Protein AF-A0A9X1GG18-F1 (afdb_monomer_lite)

Sequence (179 aa):
MVYCNTGDIARITFPDNSTQDFTDTPITVSCNPDTTNCAEFTITFLCDYIQAGVNFTSRTLSFTGKYPYGGWRTGDGLVEVSNALYFCPSIEQGWDSISGNINRFIYNASLIGIVPSSFKLSVYGAVGGLLYEENFSTCDYEVECIEGCPPDHLDCGDCCLDCEDVLSKVCNIKNLFIG

Secondary structure (DSSP, 8-state):
---PPTT-EEEEEPTTS-EEEE-SPSPEEEEEE--STT-EEEEEEEEEEEETTEEEEEEEEEEEEEEEEEEEEEETTEEEEEEE-SSTT---EEEEETTTT-SEEEEEEEEEEEEES-EEEEEE-TTS-EEEEEEES----EEEEEPPPPTTEEE-SS-EEEHHHHHHHHHHHHTTS--

Foldseek 3Di:
DDAADQQWWKWKQFPVRDIDIDNLPPKDKDKAFPQPFFFKKKWKKQFWKAAPNDTDHRDIFIDIATDPWPAWDDDPQWIWTFGDPPDPPDPDTDTDTSCNPGRMGTPDIDTPDMGTQWIWMWMAGPVRHTDDIDIDRDRPMDIDIGDGADPQFDDPPVDTHRVVVVVVVVVVVVVVVVD

pLDDT: mean 83.45, std 15.61, range [34.78, 96.88]

Structure (mmCIF, N/CA/C/O backbone):
data_AF-A0A9X1GG18-F1
#
_entry.id   AF-A0A9X1GG18-F1
#
loop_
_atom_site.group_PDB
_atom_site.id
_atom_site.type_symbol
_atom_site.label_atom_id
_atom_site.label_alt_id
_atom_site.label_comp_id
_atom_site.label_asym_id
_atom_site.label_entity_id
_atom_site.label_seq_id
_atom_site.pdbx_PDB_ins_code
_atom_site.Cartn_x
_atom_site.Cartn_y
_atom_site.Cartn_z
_atom_site.occupancy
_atom_site.B_iso_or_equiv
_atom_site.auth_seq_id
_atom_site.auth_comp_id
_atom_site.auth_asym_id
_atom_site.auth_atom_id
_atom_site.pdbx_PDB_model_num
ATOM 1 N N . MET A 1 1 ? -3.982 -11.481 16.035 1.00 51.94 1 MET A N 1
ATOM 2 C CA . MET A 1 1 ? -5.291 -10.805 16.083 1.00 51.94 1 MET A CA 1
ATOM 3 C C . MET A 1 1 ? -5.666 -10.745 17.550 1.00 51.94 1 MET A C 1
ATOM 5 O O . MET A 1 1 ? -5.867 -11.796 18.145 1.00 51.94 1 MET A O 1
ATOM 9 N N . VAL A 1 2 ? -5.568 -9.561 18.147 1.00 64.50 2 VAL A N 1
ATOM 10 C CA . VAL A 1 2 ? -5.939 -9.326 19.546 1.00 64.50 2 VAL A CA 1
ATOM 11 C C . VAL A 1 2 ? -7.450 -9.095 19.563 1.00 64.50 2 VAL A C 1
ATOM 13 O O . VAL A 1 2 ? -7.955 -8.371 18.707 1.00 64.50 2 VAL A O 1
ATOM 16 N N . TYR A 1 3 ? -8.169 -9.780 20.449 1.00 76.06 3 TYR A N 1
ATOM 17 C CA . TYR A 1 3 ? -9.627 -9.720 20.541 1.00 76.06 3 TYR A CA 1
ATOM 18 C C . TYR A 1 3 ? -9.991 -9.237 21.943 1.00 76.06 3 TYR A C 1
ATOM 20 O O . TYR A 1 3 ? -9.761 -9.966 22.906 1.00 76.06 3 TYR A O 1
ATOM 28 N N . CYS A 1 4 ? -10.497 -8.007 22.053 1.00 84.44 4 CYS A N 1
ATOM 29 C CA . CYS A 1 4 ? -10.986 -7.472 23.323 1.00 84.44 4 CYS A CA 1
ATOM 30 C C . CYS A 1 4 ? -12.401 -7.989 23.567 1.00 84.44 4 CYS A C 1
ATOM 32 O O . CYS A 1 4 ? -13.214 -8.011 22.638 1.00 84.44 4 CYS A O 1
ATOM 34 N N . ASN A 1 5 ? -12.684 -8.438 24.787 1.00 84.56 5 ASN A N 1
ATOM 35 C CA . ASN A 1 5 ? -14.002 -8.939 25.144 1.00 84.56 5 ASN A CA 1
ATOM 36 C C . ASN A 1 5 ? -14.984 -7.777 25.282 1.00 84.56 5 ASN A C 1
ATOM 38 O O . ASN A 1 5 ? -14.599 -6.624 25.444 1.00 84.56 5 ASN A O 1
ATOM 42 N N . THR A 1 6 ? -16.276 -8.088 25.236 1.00 83.50 6 THR A N 1
ATOM 43 C CA . THR A 1 6 ? -17.315 -7.105 25.546 1.00 83.50 6 THR A CA 1
ATOM 44 C C . THR A 1 6 ? -17.111 -6.540 26.949 1.00 83.50 6 THR A C 1
ATOM 46 O O . THR A 1 6 ? -17.041 -7.303 27.910 1.00 83.50 6 THR A O 1
ATOM 49 N N . GLY A 1 7 ? -17.069 -5.212 27.049 1.00 77.25 7 GLY A N 1
ATOM 50 C CA . GLY A 1 7 ? -16.846 -4.488 28.301 1.00 77.25 7 GLY A CA 1
ATOM 51 C C . GLY A 1 7 ? -15.405 -4.015 28.487 1.00 77.25 7 GLY A C 1
ATOM 52 O O . GLY A 1 7 ? -15.194 -3.085 29.256 1.00 77.25 7 GLY A O 1
ATOM 53 N N . ASP A 1 8 ? -14.443 -4.573 27.745 1.00 86.75 8 ASP A N 1
ATOM 54 C CA . ASP A 1 8 ? -13.059 -4.091 27.737 1.00 86.75 8 ASP A CA 1
ATOM 55 C C . ASP A 1 8 ? -12.945 -2.735 27.030 1.00 86.75 8 ASP A C 1
ATOM 57 O O . ASP A 1 8 ? -13.797 -2.351 26.222 1.00 86.75 8 ASP A O 1
ATOM 61 N N . ILE A 1 9 ? -11.838 -2.036 27.264 1.00 89.62 9 ILE A N 1
ATOM 62 C CA . ILE A 1 9 ? -11.434 -0.878 26.467 1.00 89.62 9 ILE A CA 1
ATOM 63 C C . ILE A 1 9 ? -10.370 -1.340 25.475 1.00 89.62 9 ILE A C 1
ATOM 65 O O . ILE A 1 9 ? -9.313 -1.835 25.863 1.00 89.62 9 ILE A O 1
ATOM 69 N N . ALA A 1 10 ? -10.631 -1.163 24.183 1.00 92.69 10 ALA A N 1
ATOM 70 C CA . ALA A 1 10 ? -9.623 -1.370 23.155 1.00 92.69 10 ALA A CA 1
ATOM 71 C C . ALA A 1 10 ? -8.836 -0.073 22.949 1.00 92.69 10 ALA A C 1
ATOM 73 O O . ALA A 1 10 ? -9.371 0.898 22.416 1.00 92.69 10 ALA A O 1
ATOM 74 N N . ARG A 1 11 ? -7.567 -0.058 23.351 1.00 94.50 11 ARG A N 1
ATOM 75 C CA . ARG A 1 11 ? -6.628 1.022 23.048 1.00 94.50 11 ARG A CA 1
ATOM 76 C C . ARG A 1 11 ? -5.903 0.701 21.752 1.00 94.50 11 ARG A C 1
ATOM 78 O O . ARG A 1 11 ? -5.234 -0.326 21.651 1.00 94.50 11 ARG A O 1
ATOM 85 N N . ILE A 1 12 ? -6.030 1.574 20.763 1.00 95.31 12 ILE A N 1
ATOM 86 C CA . ILE A 1 12 ? -5.309 1.454 19.497 1.00 95.31 12 ILE A CA 1
ATOM 87 C C . ILE A 1 12 ? -4.167 2.458 19.491 1.00 95.31 12 ILE A C 1
ATOM 89 O O . ILE A 1 12 ? -4.402 3.641 19.723 1.00 95.31 12 ILE A O 1
ATOM 93 N N . THR A 1 13 ? -2.959 1.990 19.185 1.00 96.56 13 THR A N 1
ATOM 94 C CA . THR A 1 13 ? -1.831 2.842 18.792 1.00 96.56 13 THR A CA 1
ATOM 95 C C . THR A 1 13 ? -1.772 2.866 17.270 1.00 96.56 13 THR A C 1
ATOM 97 O O . THR A 1 13 ? -1.599 1.822 16.638 1.00 96.56 13 THR A O 1
ATOM 100 N N . PHE A 1 14 ? -1.960 4.041 16.678 1.00 96.25 14 PHE A N 1
ATOM 101 C CA . PHE A 1 14 ? -1.962 4.242 15.231 1.00 96.25 14 PHE A CA 1
ATOM 102 C C . PHE A 1 14 ? -0.535 4.387 14.668 1.00 96.25 14 PHE A C 1
ATOM 104 O O . PHE A 1 14 ? 0.406 4.620 15.431 1.00 96.25 14 PHE A O 1
ATOM 111 N N . PRO A 1 15 ? -0.348 4.300 13.333 1.00 95.69 15 PRO A N 1
ATOM 112 C CA . PRO A 1 15 ? 0.975 4.398 12.702 1.00 95.69 15 PRO A CA 1
ATOM 113 C C . PRO A 1 15 ? 1.750 5.697 12.980 1.00 95.69 15 PRO A C 1
ATOM 115 O O . PRO A 1 15 ? 2.971 5.741 12.841 1.00 95.69 15 PRO A O 1
ATOM 118 N N . ASP A 1 16 ? 1.061 6.773 13.360 1.00 94.81 16 ASP A N 1
ATOM 119 C CA . ASP A 1 16 ? 1.668 8.047 13.756 1.00 94.81 16 ASP A CA 1
ATOM 120 C C . ASP A 1 16 ? 2.042 8.112 15.254 1.00 94.81 16 ASP A C 1
ATOM 122 O O . ASP A 1 16 ? 2.560 9.128 15.721 1.00 94.81 16 ASP A O 1
ATOM 126 N N . ASN A 1 17 ? 1.859 7.010 15.989 1.00 94.94 17 ASN A N 1
ATOM 127 C CA . ASN A 1 17 ? 1.989 6.860 17.443 1.00 94.94 17 ASN A CA 1
ATOM 128 C C . ASN A 1 17 ? 0.927 7.598 18.269 1.00 94.94 17 ASN A C 1
ATOM 130 O O . ASN A 1 17 ? 1.068 7.691 19.492 1.00 94.94 17 ASN A O 1
ATOM 134 N N . SER A 1 18 ? -0.126 8.128 17.644 1.00 96.12 18 SER A N 1
ATOM 135 C CA . SER A 1 18 ? -1.290 8.585 18.397 1.00 96.12 18 SER A CA 1
ATOM 136 C C . SER A 1 18 ? -2.039 7.383 18.973 1.00 96.12 18 SER A C 1
ATOM 138 O O . SER A 1 18 ? -2.012 6.284 18.413 1.00 96.12 18 SER A O 1
ATOM 140 N N . THR A 1 19 ? -2.678 7.575 20.126 1.00 96.12 19 THR A N 1
ATOM 141 C CA . THR A 1 19 ? -3.467 6.530 20.778 1.00 96.12 19 THR A CA 1
ATOM 142 C C . THR A 1 19 ? -4.917 6.953 20.930 1.00 96.12 19 THR A C 1
ATOM 144 O O . THR A 1 19 ? -5.214 8.125 21.178 1.00 96.12 19 THR A O 1
ATOM 147 N N . GLN A 1 20 ? -5.828 5.991 20.801 1.00 96.00 20 GLN A N 1
ATOM 148 C CA . GLN A 1 20 ? -7.249 6.213 21.036 1.00 96.00 20 GLN A CA 1
ATOM 149 C C . GLN A 1 20 ? -7.903 5.004 21.696 1.00 96.00 20 GLN A C 1
ATOM 151 O O . GLN A 1 20 ? -7.666 3.860 21.308 1.00 96.00 20 GLN A O 1
ATOM 156 N N . ASP A 1 21 ? -8.758 5.293 22.673 1.00 94.44 21 ASP A N 1
ATOM 157 C CA . ASP A 1 21 ? -9.486 4.301 23.453 1.00 94.44 21 ASP A CA 1
ATOM 158 C C . ASP A 1 21 ? -10.912 4.140 22.906 1.00 94.44 21 ASP A C 1
ATOM 160 O O . ASP A 1 21 ? -11.626 5.121 22.677 1.00 94.44 21 ASP A O 1
ATOM 164 N N . PHE A 1 22 ? -11.332 2.890 22.716 1.00 92.56 22 PHE A N 1
ATOM 165 C CA . PHE A 1 22 ? -12.649 2.509 22.218 1.00 92.56 22 PHE A CA 1
ATOM 166 C C . PHE A 1 22 ? -13.343 1.604 23.235 1.00 92.56 22 PHE A C 1
ATOM 168 O O . PHE A 1 22 ? -12.870 0.508 23.528 1.00 92.56 22 PHE A O 1
ATOM 175 N N . THR A 1 23 ? -14.485 2.052 23.757 1.00 90.00 23 THR A N 1
ATOM 176 C CA . THR A 1 23 ? -15.281 1.317 24.757 1.00 90.00 23 THR A CA 1
ATOM 177 C C . THR A 1 23 ? -16.348 0.406 24.139 1.00 90.00 23 THR A C 1
ATOM 179 O O . THR A 1 23 ? -16.935 -0.414 24.835 1.00 90.00 23 THR A O 1
ATOM 182 N N . ASP A 1 24 ? -16.610 0.529 22.833 1.00 88.62 24 ASP A N 1
ATOM 183 C CA . ASP A 1 24 ? -17.595 -0.281 22.097 1.00 88.62 24 ASP A CA 1
ATOM 184 C C . ASP A 1 24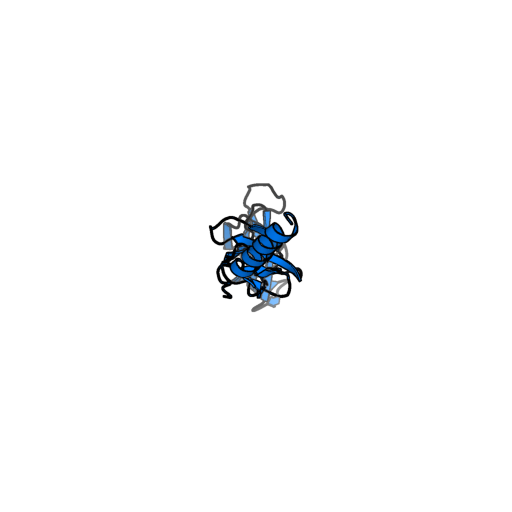 ? -16.970 -1.596 21.594 1.00 88.62 24 ASP A C 1
ATOM 186 O O . ASP A 1 24 ? -16.887 -1.867 20.392 1.00 88.62 24 ASP A O 1
ATOM 190 N N . THR A 1 25 ? -16.439 -2.382 22.534 1.00 87.56 25 THR A N 1
ATOM 191 C CA . THR A 1 25 ? -15.773 -3.666 22.286 1.00 87.56 25 THR A CA 1
ATOM 192 C C . THR A 1 25 ? -16.771 -4.828 22.155 1.00 87.56 25 THR A C 1
ATOM 194 O O . THR A 1 25 ? -17.802 -4.856 22.835 1.00 87.56 25 THR A O 1
ATOM 197 N N . PRO A 1 26 ? -16.488 -5.841 21.312 1.00 90.38 26 PRO A N 1
ATOM 198 C CA . PRO A 1 26 ? -15.282 -6.027 20.500 1.00 90.38 26 PRO A CA 1
ATOM 199 C C . PRO A 1 26 ? -15.199 -5.059 19.313 1.00 90.38 26 PRO A C 1
ATOM 201 O O . PRO A 1 26 ? -16.201 -4.771 18.666 1.00 90.38 26 PRO A O 1
ATOM 204 N N . ILE A 1 27 ? -13.984 -4.616 18.983 1.00 92.25 27 ILE A N 1
ATOM 205 C CA . ILE A 1 27 ? -13.736 -3.788 17.797 1.00 92.25 27 ILE A CA 1
ATOM 206 C C . ILE A 1 27 ? -13.213 -4.619 16.621 1.00 92.25 27 ILE A C 1
ATOM 208 O O . ILE A 1 27 ? -12.547 -5.640 16.795 1.00 92.25 27 ILE A O 1
ATOM 212 N N . THR A 1 28 ? -13.463 -4.144 15.405 1.00 93.25 28 THR A N 1
ATOM 213 C CA . THR A 1 28 ? -12.815 -4.625 14.181 1.00 93.25 28 THR A CA 1
ATOM 214 C C . THR A 1 28 ? -12.010 -3.492 13.567 1.00 93.25 28 THR A C 1
ATOM 216 O O . THR A 1 28 ? -12.565 -2.445 13.246 1.00 93.25 28 THR A O 1
ATOM 219 N N . VAL A 1 29 ? -10.712 -3.709 13.366 1.00 93.50 29 VAL A N 1
ATOM 220 C CA . VAL A 1 29 ? -9.841 -2.767 12.653 1.00 93.50 29 VAL A CA 1
ATOM 221 C C . VAL A 1 29 ? -9.597 -3.300 11.249 1.00 93.50 29 VAL A C 1
ATOM 223 O O . VAL A 1 29 ? -9.177 -4.445 11.080 1.00 93.50 29 VAL A O 1
ATOM 226 N N . SER A 1 30 ? -9.857 -2.476 10.240 1.00 94.56 30 SER A N 1
ATOM 227 C CA . SER A 1 30 ? -9.496 -2.758 8.853 1.00 94.56 30 SER A CA 1
ATOM 228 C C . SER A 1 30 ? -8.508 -1.714 8.361 1.00 94.56 30 SER A C 1
ATOM 230 O O . SER A 1 30 ? -8.740 -0.526 8.560 1.00 94.56 30 SER A O 1
ATOM 232 N N . CYS A 1 31 ? -7.454 -2.145 7.676 1.00 94.81 31 CYS A N 1
ATOM 233 C CA . CYS A 1 31 ? -6.518 -1.254 7.006 1.00 94.81 31 CYS A CA 1
ATOM 234 C C . CYS A 1 31 ? -6.441 -1.648 5.534 1.00 94.81 31 CYS A C 1
ATOM 236 O O . CYS A 1 31 ? -5.983 -2.741 5.202 1.00 94.81 31 CYS A O 1
ATOM 238 N N . ASN A 1 32 ? -6.948 -0.783 4.661 1.00 94.56 32 ASN A N 1
ATOM 239 C CA . ASN A 1 32 ? -7.048 -1.052 3.231 1.00 94.56 32 ASN A CA 1
ATOM 240 C C . ASN A 1 32 ? -6.246 -0.013 2.442 1.00 94.56 32 ASN A C 1
ATOM 242 O O . ASN A 1 32 ? -6.254 1.154 2.824 1.00 94.56 32 ASN A O 1
ATOM 246 N N . PRO A 1 33 ? -5.587 -0.388 1.332 1.00 92.75 33 PRO A N 1
ATOM 247 C CA . PRO A 1 33 ? -5.012 0.571 0.395 1.00 92.75 33 PRO A CA 1
ATOM 248 C C . PRO A 1 33 ? -5.990 1.696 0.051 1.00 92.75 33 PRO A C 1
ATOM 250 O O . PRO A 1 33 ? -7.146 1.430 -0.285 1.00 92.75 33 PRO A O 1
ATOM 253 N N . ASP A 1 34 ? -5.527 2.941 0.095 1.00 90.75 34 ASP A N 1
ATOM 254 C CA . ASP A 1 34 ? -6.298 4.059 -0.426 1.00 90.75 34 ASP A CA 1
ATOM 255 C C . ASP A 1 34 ? -6.267 4.009 -1.956 1.00 90.75 34 ASP A C 1
ATOM 257 O O . ASP A 1 34 ? -5.274 4.339 -2.604 1.00 90.75 34 ASP A O 1
ATOM 261 N N . THR A 1 35 ? -7.364 3.532 -2.538 1.00 88.38 35 THR A N 1
ATOM 262 C CA . THR A 1 35 ? -7.568 3.494 -3.990 1.00 88.38 35 THR A CA 1
ATOM 263 C C . THR A 1 35 ? -8.548 4.569 -4.446 1.00 88.38 35 THR A C 1
ATOM 265 O O . THR A 1 35 ? -9.189 4.416 -5.492 1.00 88.38 35 THR A O 1
ATOM 268 N N . THR A 1 36 ? -8.747 5.622 -3.645 1.00 88.62 36 THR A N 1
ATOM 269 C CA . THR A 1 36 ? -9.582 6.751 -4.058 1.00 88.62 36 THR A CA 1
ATOM 270 C C . THR A 1 36 ? -9.001 7.402 -5.310 1.00 88.62 36 THR A C 1
ATOM 272 O O . THR A 1 36 ? -7.810 7.292 -5.611 1.00 88.62 36 THR A O 1
ATOM 275 N N . ASN A 1 37 ? -9.864 8.042 -6.102 1.00 86.12 37 ASN A N 1
ATOM 276 C CA . ASN A 1 37 ? -9.417 8.705 -7.321 1.00 86.12 37 ASN A CA 1
ATOM 277 C C . ASN A 1 37 ? -8.300 9.692 -6.971 1.00 86.12 37 ASN A C 1
ATOM 279 O O . ASN A 1 37 ? -8.485 10.517 -6.077 1.00 86.12 37 ASN A O 1
ATOM 283 N N . CYS A 1 38 ? -7.176 9.611 -7.682 1.00 86.31 38 CYS A N 1
ATOM 284 C CA . CYS A 1 38 ? -5.982 10.422 -7.452 1.00 86.31 38 CYS A CA 1
ATOM 285 C C . CYS A 1 38 ? -5.116 10.097 -6.231 1.00 86.31 38 CYS A C 1
ATOM 287 O O . CYS A 1 38 ? -4.105 10.781 -6.049 1.00 86.31 38 CYS A O 1
ATOM 289 N N . ALA A 1 39 ? -5.431 9.055 -5.456 1.00 89.00 39 ALA A N 1
ATOM 290 C CA . ALA A 1 39 ? -4.481 8.509 -4.492 1.00 89.00 39 ALA A CA 1
ATOM 291 C C . ALA A 1 39 ? -3.228 7.995 -5.221 1.00 89.00 39 ALA A C 1
ATOM 293 O O . ALA A 1 39 ? -3.309 7.487 -6.347 1.00 89.00 39 ALA A O 1
ATOM 294 N N . GLU A 1 40 ? -2.061 8.171 -4.607 1.00 91.50 40 GLU A N 1
ATOM 295 C CA . GLU A 1 40 ? -0.783 7.808 -5.213 1.00 91.50 40 GLU A CA 1
ATOM 296 C C . GLU A 1 40 ? -0.444 6.337 -4.948 1.00 91.50 40 GLU A C 1
ATOM 298 O O . GLU A 1 40 ? -0.841 5.726 -3.956 1.00 91.50 40 GLU A O 1
ATOM 303 N N . PHE A 1 41 ? 0.309 5.739 -5.863 1.00 92.81 41 PHE A N 1
ATOM 304 C CA . PHE A 1 41 ? 0.898 4.423 -5.673 1.00 92.81 41 PHE A CA 1
ATOM 305 C C . PHE A 1 41 ? 2.283 4.379 -6.304 1.00 92.81 41 PHE A C 1
ATOM 307 O O . PHE A 1 41 ? 2.559 5.055 -7.292 1.00 92.81 41 PHE A O 1
ATOM 314 N N . THR A 1 42 ? 3.150 3.532 -5.767 1.00 94.00 42 THR A N 1
ATOM 315 C CA . THR A 1 42 ? 4.431 3.188 -6.376 1.00 94.00 42 THR A CA 1
ATOM 316 C C . THR A 1 42 ? 4.368 1.762 -6.895 1.00 94.00 42 THR A C 1
ATOM 318 O O . THR A 1 42 ? 4.177 0.814 -6.135 1.00 94.00 42 THR A O 1
ATOM 321 N N . ILE A 1 43 ? 4.542 1.603 -8.203 1.00 94.25 43 ILE A N 1
ATOM 322 C CA . ILE A 1 43 ? 4.699 0.302 -8.850 1.00 94.25 43 ILE A CA 1
ATOM 323 C C . ILE A 1 43 ? 6.178 0.046 -9.103 1.00 94.25 43 ILE A C 1
ATOM 325 O O . ILE A 1 43 ? 6.916 0.940 -9.517 1.00 94.25 43 ILE A O 1
ATOM 329 N N . THR A 1 44 ? 6.619 -1.174 -8.824 1.00 95.94 44 THR A N 1
ATOM 330 C CA . THR A 1 44 ? 8.030 -1.544 -8.885 1.00 95.94 44 THR A CA 1
ATOM 331 C C . THR A 1 44 ? 8.221 -2.796 -9.728 1.00 95.94 44 THR A C 1
ATOM 333 O O . THR A 1 44 ? 7.518 -3.790 -9.549 1.00 95.94 44 THR A O 1
ATOM 336 N N . PHE A 1 45 ? 9.207 -2.753 -10.620 1.00 95.69 45 PHE A N 1
ATOM 337 C CA . PHE A 1 45 ? 9.566 -3.832 -11.531 1.00 95.69 45 PHE A CA 1
ATOM 338 C C . PHE A 1 45 ? 11.019 -4.252 -11.342 1.00 95.69 45 PHE A C 1
ATOM 340 O O . PHE A 1 45 ? 11.886 -3.416 -11.083 1.00 95.69 45 PHE A O 1
ATOM 347 N N . LEU A 1 46 ? 11.286 -5.541 -11.530 1.00 96.88 46 LEU A N 1
ATOM 348 C CA . LEU A 1 46 ? 12.623 -6.068 -11.752 1.00 96.88 46 LEU A CA 1
ATOM 349 C C . LEU A 1 46 ? 12.848 -6.134 -13.261 1.00 96.88 46 LEU A C 1
ATOM 351 O O . LEU A 1 46 ? 12.108 -6.827 -13.957 1.00 96.88 46 LEU A O 1
ATOM 355 N N . CYS A 1 47 ? 13.851 -5.420 -13.764 1.00 94.81 47 CYS A N 1
ATOM 356 C CA . CYS A 1 47 ? 14.086 -5.285 -15.196 1.00 94.81 47 CYS A CA 1
ATOM 357 C C . CYS A 1 47 ? 15.520 -5.639 -15.595 1.00 94.81 47 CYS A C 1
ATOM 359 O O . CYS A 1 47 ? 16.478 -5.306 -14.890 1.00 94.81 47 CYS A O 1
ATOM 361 N N . ASP A 1 48 ? 15.647 -6.194 -16.800 1.00 95.56 48 ASP A N 1
ATOM 362 C CA . ASP A 1 48 ? 16.895 -6.222 -17.557 1.00 95.56 48 ASP A CA 1
ATOM 363 C C . ASP A 1 48 ? 16.776 -5.251 -18.739 1.00 95.56 48 ASP A C 1
ATOM 365 O O . ASP A 1 48 ? 15.782 -5.257 -19.477 1.00 95.56 48 ASP A O 1
ATOM 369 N N . TYR A 1 49 ? 17.768 -4.375 -18.907 1.00 94.81 49 TYR A N 1
ATOM 370 C CA . TYR A 1 49 ? 17.708 -3.313 -19.907 1.00 94.81 49 TYR A CA 1
ATOM 371 C C . TYR A 1 49 ? 19.074 -2.895 -20.449 1.00 94.81 49 TYR A C 1
ATOM 373 O O . TYR A 1 49 ? 20.110 -3.045 -19.806 1.00 94.81 49 TYR A O 1
ATOM 381 N N . ILE A 1 50 ? 19.061 -2.289 -21.634 1.00 94.31 50 ILE A N 1
ATOM 382 C CA . ILE A 1 50 ? 20.212 -1.598 -22.218 1.00 94.31 50 ILE A CA 1
ATOM 383 C C . ILE A 1 50 ? 19.998 -0.094 -22.069 1.00 94.31 50 ILE A C 1
ATOM 385 O O . ILE A 1 50 ? 18.944 0.422 -22.436 1.00 94.31 50 ILE A O 1
ATOM 389 N N . GLN A 1 51 ? 20.991 0.625 -21.551 1.00 92.25 51 GLN A N 1
ATOM 390 C CA . GLN A 1 51 ? 20.977 2.085 -21.457 1.00 92.25 51 GLN A CA 1
ATOM 391 C C . GLN A 1 51 ? 22.320 2.62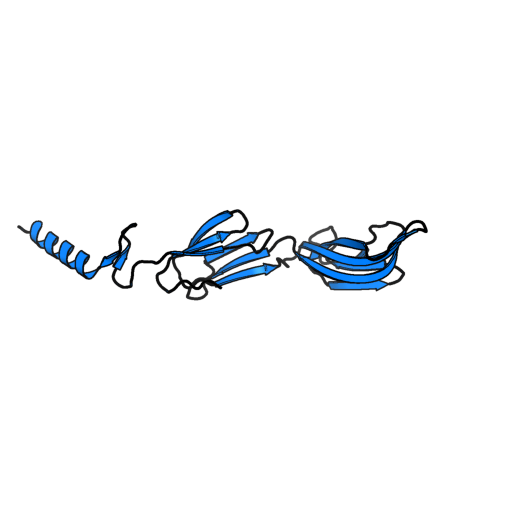4 -21.942 1.00 92.25 51 GLN A C 1
ATOM 393 O O . GLN A 1 51 ? 23.369 2.225 -21.440 1.00 92.25 51 GLN A O 1
ATOM 398 N N . ALA A 1 52 ? 22.286 3.511 -22.942 1.00 89.56 52 ALA A N 1
ATOM 399 C CA . ALA A 1 52 ? 23.487 4.065 -23.578 1.00 89.56 52 ALA A CA 1
ATOM 400 C C . ALA A 1 52 ? 24.515 2.990 -24.015 1.00 89.56 52 ALA A C 1
ATOM 402 O O . ALA A 1 52 ? 25.720 3.166 -23.863 1.00 89.56 52 ALA A O 1
ATOM 403 N N . GLY A 1 53 ? 24.031 1.852 -24.531 1.00 89.94 53 GLY A N 1
ATOM 404 C CA . GLY A 1 53 ? 24.870 0.737 -24.991 1.00 89.94 53 GLY A CA 1
ATOM 405 C C . GLY A 1 53 ? 25.413 -0.177 -23.885 1.00 89.94 53 GLY A C 1
ATOM 406 O O . GLY A 1 53 ? 26.077 -1.163 -24.191 1.00 89.94 53 GLY A O 1
ATOM 407 N N . VAL A 1 54 ? 25.115 0.106 -22.615 1.00 94.12 54 VAL A N 1
ATOM 408 C CA . VAL A 1 54 ? 25.519 -0.720 -21.470 1.00 94.12 54 VAL A CA 1
ATOM 409 C C . VAL A 1 54 ? 24.357 -1.601 -21.031 1.00 94.12 54 VAL A C 1
ATOM 411 O O . VAL A 1 54 ? 23.226 -1.126 -20.924 1.00 94.12 54 VAL A O 1
ATOM 414 N N . ASN A 1 55 ? 24.638 -2.879 -20.770 1.00 96.31 55 ASN A N 1
ATOM 415 C CA . ASN A 1 55 ? 23.646 -3.836 -20.291 1.00 96.31 55 ASN A CA 1
ATOM 416 C C . ASN A 1 55 ? 23.563 -3.823 -18.756 1.00 96.31 55 ASN A C 1
ATOM 418 O O . ASN A 1 55 ? 24.581 -3.914 -18.068 1.00 96.31 55 ASN A O 1
ATOM 422 N N . PHE A 1 56 ? 22.345 -3.734 -18.234 1.00 95.56 56 PHE A N 1
ATOM 423 C CA . PHE A 1 56 ? 22.018 -3.774 -16.819 1.00 95.56 56 PHE A CA 1
ATOM 424 C C . PHE A 1 56 ? 21.062 -4.934 -16.566 1.00 95.56 56 PHE A C 1
ATOM 426 O O . PHE A 1 56 ? 20.017 -5.024 -17.205 1.00 95.56 56 PHE A O 1
ATOM 433 N N . THR A 1 57 ? 21.406 -5.790 -15.607 1.00 96.44 57 THR A N 1
ATOM 434 C CA . THR A 1 57 ? 20.598 -6.953 -15.233 1.00 96.44 57 THR A CA 1
ATOM 435 C C . THR A 1 57 ? 20.070 -6.834 -13.808 1.00 96.44 57 THR A C 1
ATOM 437 O O . THR A 1 57 ? 20.720 -6.227 -12.947 1.00 96.44 57 THR A O 1
ATOM 440 N N . SER A 1 58 ? 18.887 -7.402 -13.572 1.00 95.06 58 SER A N 1
ATOM 441 C CA . SER A 1 58 ? 18.196 -7.475 -12.281 1.00 95.06 58 SER A CA 1
ATOM 442 C C . SER A 1 58 ? 18.131 -6.129 -11.558 1.00 95.06 58 SER A C 1
ATOM 444 O O . SER A 1 58 ? 18.444 -6.021 -10.370 1.00 95.06 58 SER A O 1
ATOM 446 N N . ARG A 1 59 ? 17.768 -5.068 -12.285 1.00 95.25 59 ARG A N 1
ATOM 447 C CA . ARG A 1 59 ? 17.658 -3.718 -11.729 1.00 95.25 59 ARG A CA 1
ATOM 448 C C . ARG A 1 59 ? 16.220 -3.385 -11.395 1.00 95.25 59 ARG A C 1
ATOM 450 O O . ARG A 1 59 ? 15.325 -3.553 -12.215 1.00 95.25 59 ARG A O 1
ATOM 457 N N . THR A 1 60 ? 16.032 -2.849 -10.199 1.00 94.88 60 THR A N 1
ATOM 458 C CA . THR A 1 60 ? 14.738 -2.348 -9.760 1.00 94.88 60 THR A CA 1
ATOM 459 C C . THR A 1 60 ? 14.459 -0.994 -10.392 1.00 94.88 60 THR A C 1
ATOM 461 O O . THR A 1 60 ? 15.260 -0.068 -10.254 1.00 94.88 60 THR A O 1
ATOM 464 N N . LEU A 1 61 ? 13.318 -0.880 -11.063 1.00 93.12 61 LEU A N 1
ATOM 465 C CA . LEU A 1 61 ? 12.768 0.380 -11.548 1.00 93.12 61 LEU A CA 1
ATOM 466 C C . LEU A 1 61 ? 11.429 0.629 -10.859 1.00 93.12 61 LEU A C 1
ATOM 468 O O . LEU A 1 61 ? 10.615 -0.289 -10.751 1.00 93.12 61 LEU A O 1
ATOM 472 N N . SER A 1 62 ? 11.191 1.866 -10.431 1.00 92.69 62 SER A N 1
ATOM 473 C CA . SER A 1 62 ? 9.940 2.267 -9.785 1.00 92.69 62 SER A CA 1
ATOM 474 C C . SER A 1 62 ? 9.300 3.436 -10.523 1.00 92.69 62 SER A C 1
ATOM 476 O O . SER A 1 62 ? 9.994 4.296 -11.065 1.00 92.69 62 SER A O 1
ATOM 478 N N . PHE A 1 63 ? 7.974 3.453 -10.531 1.00 90.25 63 PHE A N 1
ATOM 479 C CA . PHE A 1 63 ? 7.152 4.523 -11.079 1.00 90.25 63 PHE A CA 1
ATOM 480 C C . PHE A 1 63 ? 6.099 4.912 -10.046 1.00 90.25 63 PHE A C 1
ATOM 482 O O . PHE A 1 63 ? 5.454 4.037 -9.467 1.00 90.25 63 PHE A O 1
ATOM 489 N N . THR A 1 64 ? 5.913 6.212 -9.838 1.00 91.50 64 THR A N 1
ATOM 490 C CA . THR A 1 64 ? 4.842 6.737 -8.988 1.00 91.50 64 THR A CA 1
ATOM 491 C C . THR A 1 64 ? 3.693 7.192 -9.875 1.00 91.50 64 THR A C 1
ATOM 493 O O . THR A 1 64 ? 3.853 8.113 -10.674 1.00 91.50 64 THR A O 1
ATOM 496 N N . GLY A 1 65 ? 2.554 6.518 -9.741 1.00 89.94 65 GLY A N 1
ATOM 497 C CA . GLY A 1 65 ? 1.321 6.796 -10.470 1.00 89.94 65 GLY A CA 1
ATOM 498 C C . GLY A 1 65 ? 0.188 7.228 -9.554 1.00 89.94 65 GLY A C 1
ATOM 499 O O . GLY A 1 65 ? 0.338 7.274 -8.333 1.00 89.94 65 GLY A O 1
ATOM 500 N N . LYS A 1 66 ? -0.966 7.515 -10.161 1.00 90.12 66 LYS A N 1
ATOM 501 C CA . LYS A 1 66 ? -2.210 7.846 -9.459 1.00 90.12 66 LYS A CA 1
ATOM 502 C C . LYS A 1 66 ? -3.345 6.920 -9.877 1.00 90.12 66 LYS A C 1
ATOM 504 O O . LYS A 1 66 ? -3.429 6.521 -11.040 1.00 90.12 66 LYS A O 1
ATOM 509 N N . TYR A 1 67 ? -4.211 6.558 -8.936 1.00 88.81 67 TYR A N 1
ATOM 510 C CA . TYR A 1 67 ? -5.409 5.769 -9.228 1.00 88.81 67 TYR A CA 1
ATOM 511 C C . TYR A 1 67 ? -6.404 6.552 -10.111 1.00 88.81 67 TYR A C 1
ATOM 513 O O . TYR A 1 67 ? -6.487 7.775 -9.971 1.00 88.81 67 TYR A O 1
ATOM 521 N N . PRO A 1 68 ? -7.200 5.867 -10.964 1.00 88.69 68 PRO A N 1
ATOM 522 C CA . PRO A 1 68 ? -7.311 4.408 -11.088 1.00 88.69 68 PRO A CA 1
ATOM 523 C C . PRO A 1 68 ? -6.126 3.747 -11.806 1.00 88.69 68 PRO A C 1
ATOM 525 O O . PRO A 1 68 ? -5.642 4.235 -12.822 1.00 88.69 68 PRO A O 1
ATOM 528 N N . TYR A 1 69 ? -5.702 2.592 -11.289 1.00 89.19 69 TYR A N 1
ATOM 529 C CA . TYR A 1 69 ? -4.700 1.730 -11.910 1.00 89.19 69 TYR A CA 1
ATOM 530 C C . TYR A 1 69 ? -5.379 0.733 -12.858 1.00 89.19 69 TYR A C 1
ATOM 532 O O . TYR A 1 69 ? -6.227 -0.050 -12.428 1.00 89.19 69 TYR A O 1
ATOM 540 N N . GLY A 1 70 ? -5.010 0.763 -14.140 1.00 88.75 70 GLY A N 1
ATOM 541 C CA . GLY A 1 70 ? -5.596 -0.080 -15.191 1.00 88.75 70 GLY A CA 1
ATOM 542 C C . GLY A 1 70 ? -4.766 -1.312 -15.566 1.00 88.75 70 GLY A C 1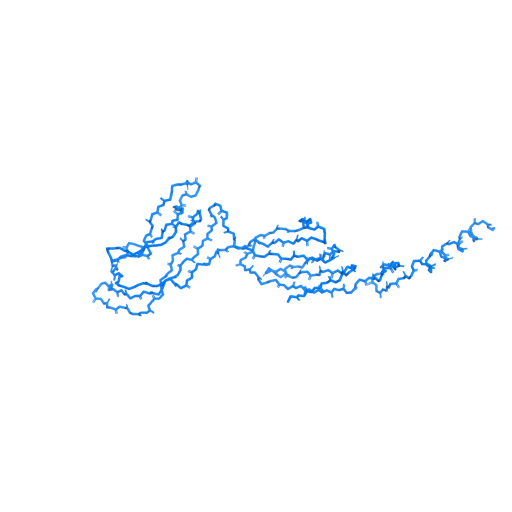
ATOM 543 O O . GLY A 1 70 ? -5.184 -2.095 -16.417 1.00 88.75 70 GLY A O 1
ATOM 544 N N . GLY A 1 71 ? -3.592 -1.494 -14.956 1.00 92.25 71 GLY A N 1
ATOM 545 C CA . GLY A 1 71 ? -2.663 -2.579 -15.275 1.00 92.25 71 GLY A CA 1
ATOM 546 C C . GLY A 1 71 ? -1.316 -2.085 -15.800 1.00 92.25 71 GLY A C 1
ATOM 547 O O . GLY A 1 71 ? -0.994 -0.898 -15.768 1.00 92.25 71 GLY A O 1
ATOM 548 N N . TRP A 1 72 ? -0.499 -3.016 -16.278 1.00 94.12 72 TRP A N 1
ATOM 54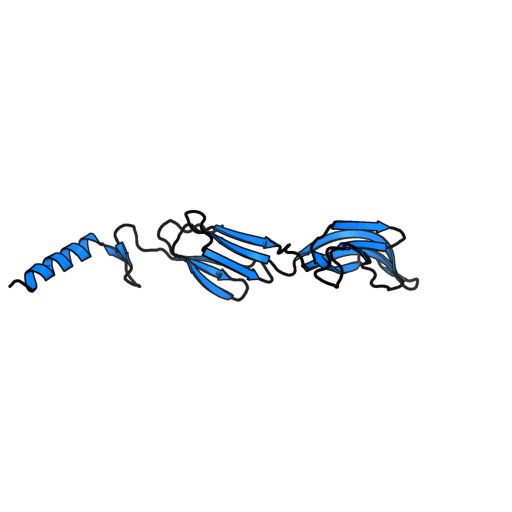9 C CA . TRP A 1 72 ? 0.798 -2.733 -16.887 1.00 94.12 72 TRP A CA 1
ATOM 550 C C . TRP A 1 72 ? 0.998 -3.603 -18.125 1.00 94.12 72 TRP A C 1
ATOM 552 O O . TRP A 1 72 ? 0.346 -4.639 -18.275 1.00 94.12 72 TRP A O 1
ATOM 562 N N . ARG A 1 73 ? 1.896 -3.184 -19.014 1.00 92.75 73 ARG A N 1
ATOM 563 C CA . ARG A 1 73 ? 2.253 -3.943 -20.217 1.00 92.75 73 ARG A CA 1
ATOM 564 C C . ARG A 1 73 ? 3.719 -3.755 -20.583 1.00 92.75 73 ARG A C 1
ATOM 566 O O . ARG A 1 73 ? 4.366 -2.811 -20.133 1.00 92.75 73 ARG A O 1
ATOM 573 N N . THR A 1 74 ? 4.212 -4.645 -21.434 1.00 90.38 74 THR A N 1
ATOM 574 C CA . THR A 1 74 ? 5.506 -4.524 -22.110 1.00 90.38 74 THR A CA 1
ATOM 575 C C . THR A 1 74 ? 5.296 -4.424 -23.616 1.00 90.38 74 THR A C 1
ATOM 577 O O . THR A 1 74 ? 4.463 -5.133 -24.182 1.00 90.38 74 THR A O 1
ATOM 580 N N . GLY A 1 75 ? 6.044 -3.541 -24.274 1.00 84.06 75 GLY A N 1
ATOM 581 C CA . GLY A 1 75 ? 5.962 -3.325 -25.720 1.00 84.06 75 GLY A CA 1
ATOM 582 C C . GLY A 1 75 ? 7.080 -2.410 -26.203 1.00 84.06 75 GLY A C 1
ATOM 583 O O . GLY A 1 75 ? 7.497 -1.525 -25.466 1.00 84.06 75 GLY A O 1
ATOM 584 N N . ASP A 1 76 ? 7.617 -2.663 -27.400 1.00 86.38 76 ASP A N 1
ATOM 585 C CA . ASP A 1 76 ? 8.641 -1.827 -28.055 1.00 86.38 76 ASP A CA 1
ATOM 586 C C . ASP A 1 76 ? 9.870 -1.481 -27.188 1.00 86.38 76 ASP A C 1
ATOM 588 O O . ASP A 1 76 ? 10.493 -0.430 -27.333 1.00 86.38 76 ASP A O 1
ATOM 592 N N . GLY A 1 77 ? 10.249 -2.386 -26.278 1.00 88.38 77 GLY A N 1
ATOM 593 C CA . GLY A 1 77 ? 11.367 -2.163 -25.361 1.00 8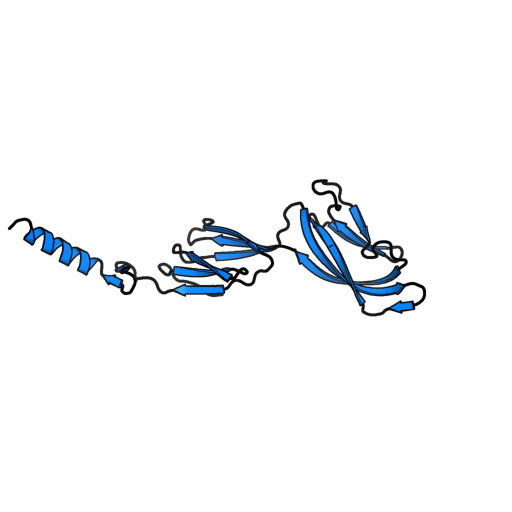8.38 77 GLY A CA 1
ATOM 594 C C . GLY A 1 77 ? 11.036 -1.284 -24.154 1.00 88.38 77 GLY A C 1
ATOM 595 O O . GLY A 1 77 ? 11.941 -0.718 -23.543 1.00 88.38 77 GLY A O 1
ATOM 596 N N . LEU A 1 78 ? 9.758 -1.135 -23.817 1.00 90.69 78 LEU A N 1
ATOM 597 C CA . LEU A 1 78 ? 9.266 -0.331 -22.706 1.00 90.69 78 LEU A CA 1
ATOM 598 C C . LEU A 1 78 ? 8.428 -1.178 -21.747 1.00 90.69 78 LEU A C 1
ATOM 600 O O . LEU A 1 78 ? 7.902 -2.238 -22.097 1.00 90.69 78 LEU A O 1
ATOM 604 N N . VAL A 1 79 ? 8.296 -0.661 -20.529 1.00 92.69 79 VAL A N 1
ATOM 605 C CA . VAL A 1 79 ? 7.293 -1.084 -19.553 1.00 92.69 79 VAL A CA 1
ATOM 606 C C . VAL A 1 79 ? 6.407 0.124 -19.309 1.00 92.69 79 VAL A C 1
ATOM 608 O O . VAL A 1 79 ? 6.898 1.186 -18.918 1.00 92.69 79 VAL A O 1
ATOM 611 N N . GLU A 1 80 ? 5.115 -0.046 -19.549 1.00 92.44 80 GLU A N 1
ATOM 612 C CA . GLU A 1 80 ? 4.127 1.016 -19.426 1.00 92.44 80 GLU A CA 1
ATOM 613 C C . GLU A 1 80 ? 3.097 0.668 -18.355 1.00 92.44 80 GLU A C 1
ATOM 615 O O . GLU A 1 80 ? 2.701 -0.489 -18.187 1.00 92.44 80 GLU A O 1
ATOM 620 N N . VAL A 1 81 ? 2.644 1.693 -17.645 1.00 91.88 81 VAL A N 1
ATOM 621 C CA . VAL A 1 81 ? 1.700 1.600 -16.534 1.00 91.88 81 VAL A CA 1
ATOM 622 C C . VAL A 1 81 ? 0.447 2.371 -16.920 1.00 91.88 81 VAL A C 1
ATOM 624 O O . VAL A 1 81 ? 0.531 3.546 -17.270 1.00 91.88 81 VAL A O 1
ATOM 627 N N . SER A 1 82 ? -0.712 1.718 -16.849 1.00 91.19 82 SER A N 1
ATOM 628 C CA . SER A 1 82 ? -2.002 2.378 -17.030 1.00 91.19 82 SER A CA 1
ATOM 629 C C . SER A 1 82 ? -2.432 3.024 -15.716 1.00 91.19 82 SER A C 1
ATOM 631 O O . SER A 1 82 ? -2.634 2.331 -14.715 1.00 91.19 82 SER A O 1
ATOM 633 N N . ASN A 1 83 ? -2.533 4.350 -15.701 1.00 85.31 83 ASN A N 1
ATOM 634 C CA . ASN A 1 83 ? -2.852 5.133 -14.508 1.00 85.31 83 ASN A CA 1
ATOM 635 C C . ASN A 1 83 ? -3.602 6.430 -14.861 1.00 85.31 83 ASN A C 1
ATOM 637 O O . ASN A 1 83 ? -3.741 6.777 -16.039 1.00 85.31 83 ASN A O 1
ATOM 641 N N . ALA A 1 84 ? -4.068 7.148 -13.836 1.00 74.12 84 ALA A N 1
ATOM 642 C CA . ALA A 1 84 ? -4.444 8.548 -13.985 1.00 74.12 84 ALA A CA 1
ATOM 643 C C . ALA A 1 84 ? -3.192 9.409 -14.181 1.00 74.12 84 ALA A C 1
ATOM 645 O O . ALA A 1 84 ? -2.248 9.345 -13.388 1.00 74.12 84 ALA A O 1
ATOM 646 N N . LEU A 1 85 ? -3.222 10.249 -15.216 1.00 67.25 85 LEU A N 1
ATOM 647 C CA . LEU A 1 85 ? -2.136 11.172 -15.528 1.00 67.25 85 LEU A CA 1
ATOM 648 C C . LEU A 1 85 ? -1.888 12.164 -14.378 1.00 67.25 85 LEU A C 1
ATOM 650 O O . LEU A 1 85 ? -2.764 12.432 -13.555 1.00 67.25 85 LEU A O 1
ATOM 654 N N . TYR A 1 86 ? -0.702 12.785 -14.377 1.00 62.91 86 TYR A N 1
ATOM 655 C CA . TYR A 1 86 ? -0.271 13.789 -13.389 1.00 62.91 86 TYR A CA 1
ATOM 656 C C . TYR A 1 86 ? -1.322 14.883 -13.089 1.00 62.91 86 TYR A C 1
ATOM 658 O O . TYR A 1 86 ? -1.349 15.430 -11.984 1.00 62.91 86 TYR A O 1
ATOM 666 N N . PHE A 1 87 ? -2.211 15.175 -14.045 1.00 63.25 87 PHE A N 1
ATOM 667 C CA . PHE A 1 87 ? -3.334 16.102 -13.910 1.00 63.25 87 PHE A CA 1
ATOM 668 C C . PHE A 1 87 ? -4.567 15.414 -13.321 1.00 63.25 87 PHE A C 1
ATOM 670 O O . PHE A 1 87 ? -5.548 15.110 -14.000 1.00 63.25 87 PHE A O 1
ATOM 677 N N . CYS A 1 88 ? -4.520 15.200 -12.018 1.00 70.19 88 CYS A N 1
ATOM 678 C CA . CYS A 1 88 ? -5.688 14.859 -11.227 1.00 70.19 88 CYS A CA 1
ATOM 679 C C . CYS A 1 88 ? -6.562 16.106 -10.991 1.00 70.19 88 CYS A C 1
ATOM 681 O O . CYS A 1 88 ? -6.005 17.124 -10.575 1.00 70.19 88 CYS A O 1
ATOM 683 N N . PRO A 1 89 ? -7.892 16.086 -11.241 1.00 63.75 89 PRO A N 1
ATOM 684 C CA . PRO A 1 89 ? -8.772 14.940 -11.478 1.00 63.75 89 PRO A CA 1
ATOM 685 C C . PRO A 1 89 ? -9.244 14.853 -12.945 1.00 63.75 89 PRO A C 1
ATOM 687 O O . PRO A 1 89 ? -10.391 15.169 -13.259 1.00 63.75 89 PRO A O 1
ATOM 690 N N . SER A 1 90 ? -8.383 14.435 -13.871 1.00 59.56 90 SER A N 1
ATOM 691 C CA . SER A 1 90 ? -8.842 13.981 -15.188 1.00 59.56 90 SER A CA 1
ATOM 692 C C . SER A 1 90 ? -9.102 12.472 -15.142 1.00 59.56 90 SER A C 1
ATOM 694 O O . SER A 1 90 ? -8.313 11.707 -14.598 1.00 59.56 90 SER A O 1
ATOM 696 N N . ILE A 1 91 ? -10.244 12.038 -15.678 1.00 59.41 91 ILE A N 1
ATOM 697 C CA . ILE A 1 91 ? -10.614 10.616 -15.830 1.00 59.41 91 ILE A CA 1
ATOM 698 C C . ILE A 1 91 ? -9.927 9.953 -17.035 1.00 59.41 91 ILE A C 1
ATOM 700 O O . ILE A 1 91 ? -10.209 8.799 -17.354 1.00 59.41 91 ILE A O 1
ATOM 704 N N . GLU A 1 92 ? -9.055 10.680 -17.737 1.00 69.50 92 GLU A N 1
ATOM 705 C CA . GLU A 1 92 ? -8.325 10.147 -18.879 1.00 69.50 92 GLU A CA 1
ATOM 706 C C . GLU A 1 92 ? -7.186 9.256 -18.381 1.00 69.50 92 GLU A C 1
ATOM 708 O O . GLU A 1 92 ? -6.178 9.720 -17.847 1.00 69.50 92 GLU A O 1
ATOM 713 N N . GLN A 1 93 ? -7.377 7.946 -18.540 1.00 73.19 93 GLN A N 1
ATOM 714 C CA . GLN A 1 93 ? -6.328 6.966 -18.304 1.00 73.19 93 GLN A CA 1
ATOM 715 C C . GLN A 1 93 ? -5.306 7.037 -19.438 1.00 73.19 93 GLN A C 1
ATOM 717 O O . GLN A 1 93 ? -5.659 6.960 -20.617 1.00 73.19 93 GLN A O 1
ATOM 722 N N . GLY A 1 94 ? -4.036 7.156 -19.068 1.00 84.31 94 GLY A N 1
ATOM 723 C CA . GLY A 1 94 ? -2.908 7.120 -19.991 1.00 84.31 94 GLY A CA 1
ATOM 724 C C . GLY A 1 94 ? -2.031 5.897 -19.756 1.00 84.31 94 GLY A C 1
ATOM 725 O O . GLY A 1 94 ? -2.120 5.245 -18.716 1.00 84.31 94 GLY A O 1
ATOM 726 N N . TRP A 1 95 ? -1.178 5.597 -20.734 1.00 88.69 95 TRP A N 1
ATOM 727 C CA . TRP A 1 95 ? -0.044 4.691 -20.560 1.00 88.69 95 TRP A CA 1
ATOM 728 C C . TRP A 1 95 ? 1.201 5.542 -20.357 1.00 88.69 95 TRP A C 1
ATOM 730 O O . TRP A 1 95 ? 1.547 6.326 -21.240 1.00 88.69 95 TRP A O 1
ATOM 740 N N . ASP A 1 96 ? 1.844 5.404 -19.202 1.00 88.12 96 ASP A N 1
ATOM 741 C CA . ASP A 1 96 ? 3.087 6.112 -18.903 1.00 88.12 96 ASP A CA 1
ATOM 742 C C . ASP A 1 96 ? 4.255 5.133 -18.810 1.00 88.12 96 ASP A C 1
ATOM 744 O O . ASP A 1 96 ? 4.126 4.035 -18.261 1.00 88.12 96 ASP A O 1
ATOM 748 N N . SER A 1 97 ? 5.397 5.524 -19.365 1.00 88.31 97 SER A N 1
ATOM 749 C CA . SER A 1 97 ? 6.581 4.680 -19.409 1.00 88.31 97 SER A CA 1
ATOM 750 C C . SER A 1 97 ? 7.409 4.842 -18.141 1.00 88.31 97 SER A C 1
ATOM 752 O O . SER A 1 97 ? 7.880 5.935 -17.819 1.00 88.31 97 SER A O 1
ATOM 754 N N . ILE A 1 98 ? 7.747 3.723 -17.495 1.00 87.19 98 ILE A N 1
ATOM 755 C CA . ILE A 1 98 ? 8.689 3.722 -16.361 1.00 87.19 98 ILE A CA 1
ATOM 756 C C . ILE A 1 98 ? 10.103 4.176 -16.759 1.00 87.19 98 ILE A C 1
ATOM 758 O O . ILE A 1 98 ? 10.947 4.445 -15.903 1.00 87.19 98 ILE A O 1
ATOM 762 N N . SER A 1 99 ? 10.407 4.239 -18.061 1.00 75.56 99 SER A N 1
ATOM 763 C CA . SER A 1 99 ? 11.704 4.715 -18.544 1.00 75.56 99 SER A CA 1
ATOM 764 C C . SER A 1 99 ? 11.890 6.228 -18.394 1.00 75.56 99 SER A C 1
ATOM 766 O O . SER A 1 99 ? 13.030 6.682 -18.482 1.00 75.56 99 SER A O 1
ATOM 768 N N . GLY A 1 100 ? 10.825 7.007 -18.150 1.00 67.75 100 GLY A N 1
ATOM 769 C CA . GLY A 1 100 ? 10.922 8.440 -17.846 1.00 67.75 100 GLY A CA 1
ATOM 770 C C . GLY A 1 100 ? 11.658 9.253 -18.917 1.00 67.75 100 GLY A C 1
ATOM 771 O O . GLY A 1 100 ? 12.435 10.146 -18.588 1.00 67.75 100 GLY A O 1
ATOM 772 N N . ASN A 1 101 ? 11.471 8.906 -20.197 1.00 65.88 101 ASN A N 1
ATOM 773 C CA . ASN A 1 101 ? 12.161 9.501 -21.354 1.00 65.88 101 ASN A CA 1
ATOM 774 C C . ASN A 1 101 ? 13.692 9.320 -21.376 1.00 65.88 101 ASN A C 1
ATOM 776 O O . ASN A 1 101 ? 14.395 9.990 -22.135 1.00 65.88 101 ASN A O 1
ATOM 780 N N . ILE A 1 102 ? 14.236 8.398 -20.582 1.00 76.81 102 ILE A N 1
ATOM 781 C CA . ILE A 1 102 ? 15.634 7.979 -20.689 1.00 76.81 102 ILE A CA 1
ATOM 782 C C . ILE A 1 102 ? 15.744 6.995 -21.857 1.00 76.81 102 ILE A C 1
ATOM 784 O O . ILE A 1 102 ? 14.893 6.120 -22.015 1.00 76.81 102 ILE A O 1
ATOM 788 N N . ASN A 1 103 ? 16.809 7.106 -22.660 1.00 82.38 103 ASN A N 1
ATOM 789 C CA . ASN A 1 103 ? 17.114 6.163 -23.740 1.00 82.38 103 ASN A CA 1
ATOM 790 C C . ASN A 1 103 ? 17.490 4.781 -23.164 1.00 82.38 103 ASN A C 1
ATOM 792 O O . ASN A 1 103 ? 18.670 4.451 -22.990 1.00 82.38 103 ASN A O 1
ATOM 796 N N . ARG A 1 104 ? 16.459 4.022 -22.790 1.00 90.50 104 ARG A N 1
ATOM 797 C CA . ARG A 1 104 ? 16.510 2.724 -22.125 1.00 90.50 104 ARG A CA 1
ATOM 798 C C . ARG A 1 104 ? 15.621 1.746 -22.882 1.00 90.50 104 ARG A C 1
ATOM 800 O O . ARG A 1 104 ? 14.436 2.007 -23.050 1.00 90.50 104 ARG A O 1
ATOM 807 N N . PHE A 1 105 ? 16.194 0.611 -23.263 1.00 92.12 105 PHE A N 1
ATOM 808 C CA . PHE A 1 105 ? 15.492 -0.499 -23.898 1.00 92.12 105 PHE A CA 1
ATOM 809 C C . PHE A 1 105 ? 15.367 -1.659 -22.909 1.00 92.12 105 PHE A C 1
ATOM 811 O O . PHE A 1 105 ? 16.363 -2.306 -22.582 1.00 92.12 105 PHE A O 1
ATOM 818 N N . ILE A 1 106 ? 14.160 -1.893 -22.407 1.00 93.06 106 ILE A N 1
ATOM 819 C CA . ILE A 1 106 ? 13.812 -2.960 -21.469 1.00 93.06 106 ILE A CA 1
ATOM 820 C C . ILE A 1 106 ? 13.437 -4.207 -22.270 1.00 93.06 106 ILE A C 1
ATOM 822 O O . ILE A 1 106 ? 12.463 -4.196 -23.016 1.00 93.06 106 ILE A O 1
ATOM 826 N N . TYR A 1 107 ? 14.200 -5.285 -22.109 1.00 93.44 107 TYR A N 1
ATOM 827 C CA . TYR A 1 107 ? 13.964 -6.550 -22.818 1.00 93.44 107 TYR A CA 1
ATOM 828 C C . TYR A 1 107 ? 13.461 -7.670 -21.903 1.00 93.44 107 TYR A C 1
ATOM 830 O O . TYR A 1 107 ? 13.033 -8.714 -22.390 1.00 93.44 107 TYR A O 1
ATOM 838 N N . ASN A 1 108 ? 13.485 -7.454 -20.589 1.00 94.62 108 ASN A N 1
ATOM 839 C CA . ASN A 1 108 ? 12.857 -8.322 -19.604 1.00 94.62 108 ASN A CA 1
ATOM 840 C C . ASN A 1 108 ? 12.317 -7.470 -18.453 1.00 94.62 108 ASN A C 1
ATOM 842 O O . ASN A 1 108 ? 12.996 -6.542 -18.007 1.00 94.62 108 ASN A O 1
ATOM 846 N N . ALA A 1 109 ? 11.112 -7.779 -17.982 1.00 94.38 109 ALA A N 1
ATOM 847 C CA . ALA A 1 109 ? 10.481 -7.088 -16.868 1.00 94.38 109 ALA A CA 1
ATOM 848 C C . ALA A 1 109 ? 9.526 -8.017 -16.118 1.00 94.38 109 ALA A C 1
ATOM 850 O O . ALA A 1 109 ? 8.704 -8.703 -16.728 1.00 94.38 109 ALA A O 1
ATOM 851 N N . SER A 1 110 ? 9.590 -7.987 -14.792 1.00 95.38 110 SER A N 1
ATOM 852 C CA . SER A 1 110 ? 8.630 -8.652 -13.918 1.00 95.38 110 SER A CA 1
ATOM 853 C C . SER A 1 110 ? 8.145 -7.706 -12.827 1.00 95.38 110 SER A C 1
ATOM 855 O O . SER A 1 110 ? 8.913 -6.928 -12.260 1.00 95.38 110 SER A O 1
ATOM 857 N N . LEU A 1 111 ? 6.843 -7.747 -12.549 1.00 95.62 111 LEU A N 1
ATOM 858 C CA . LEU A 1 111 ? 6.244 -6.969 -11.471 1.00 95.62 111 LEU A CA 1
ATOM 859 C C . LEU A 1 111 ? 6.734 -7.505 -10.120 1.00 95.62 111 LEU A C 1
ATOM 861 O O . LEU A 1 111 ? 6.562 -8.688 -9.830 1.00 95.62 111 LEU A O 1
ATOM 865 N N . ILE A 1 112 ? 7.307 -6.626 -9.297 1.00 96.88 112 ILE A N 1
ATOM 866 C CA . ILE A 1 112 ? 7.660 -6.929 -7.904 1.00 96.88 112 ILE A CA 1
ATOM 867 C C . ILE A 1 112 ? 6.466 -6.634 -6.999 1.00 96.88 112 ILE A C 1
ATOM 869 O O . ILE A 1 112 ? 6.109 -7.452 -6.156 1.00 96.88 112 ILE A O 1
ATOM 873 N N . GLY A 1 113 ? 5.841 -5.468 -7.171 1.00 95.06 113 GLY A N 1
ATOM 874 C CA . GLY A 1 113 ? 4.715 -5.069 -6.337 1.00 95.06 113 GLY A CA 1
ATOM 875 C C . GLY A 1 113 ? 4.163 -3.691 -6.667 1.00 95.06 113 GLY A C 1
ATOM 876 O O . GLY A 1 113 ? 4.781 -2.901 -7.386 1.00 95.06 113 GLY A O 1
ATOM 877 N N . ILE A 1 114 ? 2.981 -3.428 -6.117 1.00 93.31 114 ILE A N 1
ATOM 878 C CA . ILE A 1 114 ? 2.285 -2.144 -6.158 1.00 93.31 114 ILE A CA 1
ATOM 879 C C . ILE A 1 114 ? 2.005 -1.768 -4.709 1.00 93.31 114 ILE A C 1
ATOM 881 O O . ILE A 1 114 ? 1.375 -2.539 -3.988 1.00 93.31 114 ILE A O 1
ATOM 885 N N . VAL A 1 115 ? 2.496 -0.608 -4.287 1.00 93.56 115 VAL A N 1
ATOM 886 C CA . VAL A 1 115 ? 2.359 -0.117 -2.916 1.00 93.56 115 VAL A CA 1
ATOM 887 C C . VAL A 1 115 ? 1.609 1.214 -2.962 1.00 93.56 115 VAL A C 1
ATOM 889 O O . VAL A 1 115 ? 2.093 2.132 -3.625 1.00 93.56 115 VAL A O 1
ATOM 892 N N . PRO A 1 116 ? 0.434 1.345 -2.327 1.00 93.62 116 PRO A N 1
ATOM 893 C CA . PRO A 1 116 ? -0.247 2.634 -2.226 1.00 93.62 116 PRO A CA 1
ATOM 894 C C . PRO A 1 116 ? 0.572 3.597 -1.347 1.00 93.62 116 PRO A C 1
ATOM 896 O O . PRO A 1 116 ? 1.321 3.164 -0.474 1.00 93.62 116 PRO A O 1
ATOM 899 N N . SER A 1 117 ? 0.442 4.904 -1.568 1.00 92.31 117 SER A N 1
ATOM 900 C CA . SER A 1 117 ? 1.080 5.925 -0.721 1.00 92.31 117 SER A CA 1
ATOM 901 C C . SER A 1 117 ? 0.397 6.085 0.636 1.00 92.31 117 SER A C 1
ATOM 903 O O . SER A 1 117 ? 1.009 6.576 1.582 1.00 92.31 117 SER A O 1
ATOM 905 N N . SER A 1 118 ? -0.884 5.725 0.700 1.00 93.94 118 SER A N 1
ATOM 906 C CA . SER A 1 118 ? -1.736 5.839 1.874 1.00 93.94 118 SER A CA 1
ATOM 907 C C . SER A 1 118 ? -2.606 4.597 2.037 1.00 93.94 118 SER A C 1
ATOM 909 O O . SER A 1 118 ? -2.970 3.915 1.076 1.00 93.94 118 SER A O 1
ATOM 911 N N . PHE A 1 119 ? -2.954 4.312 3.281 1.00 95.00 119 PHE A N 1
ATOM 912 C CA . PHE A 1 119 ? -3.865 3.262 3.687 1.00 95.00 119 PHE A CA 1
ATOM 913 C C . PHE A 1 119 ? -4.957 3.880 4.539 1.00 95.00 119 PHE A C 1
ATOM 915 O O . PHE A 1 119 ? -4.687 4.650 5.457 1.00 95.00 119 PHE A O 1
ATOM 922 N N . LYS A 1 120 ? -6.191 3.515 4.235 1.00 94.75 120 LYS A N 1
ATOM 923 C CA . LYS A 1 120 ? -7.360 3.902 4.995 1.00 94.75 120 LYS A CA 1
ATOM 924 C C . LYS A 1 120 ? -7.552 2.922 6.144 1.00 94.75 120 LYS A C 1
ATOM 926 O O . LYS A 1 120 ? -7.861 1.747 5.912 1.00 94.75 120 LYS A O 1
ATOM 931 N N . LEU A 1 121 ? -7.354 3.405 7.364 1.00 96.00 121 LEU A N 1
ATOM 932 C CA . LEU A 1 121 ? -7.588 2.659 8.590 1.00 96.00 121 LEU A CA 1
ATOM 933 C C . LEU A 1 121 ? -8.977 3.012 9.120 1.00 96.00 121 LEU A C 1
ATOM 935 O O . LEU A 1 121 ? -9.296 4.180 9.330 1.00 96.00 121 LEU A O 1
ATOM 939 N N . SER A 1 122 ? -9.804 1.992 9.329 1.00 95.81 122 SER A N 1
ATOM 940 C CA . SER A 1 122 ? -11.173 2.125 9.826 1.00 95.81 122 SER A CA 1
ATOM 941 C C . SER A 1 122 ? -11.380 1.218 11.032 1.00 95.81 122 SER A C 1
ATOM 943 O O . SER A 1 122 ? -10.993 0.047 11.007 1.00 95.81 122 SER A O 1
ATOM 945 N N . VAL A 1 123 ? -12.006 1.759 12.075 1.00 95.44 123 VAL A N 1
ATOM 946 C CA . VAL A 1 123 ? -12.345 1.043 13.310 1.00 95.44 123 VAL A CA 1
ATOM 947 C C . VAL A 1 123 ? -13.857 0.936 13.406 1.00 95.44 123 VAL A C 1
ATOM 949 O O . VAL A 1 123 ? -14.562 1.944 13.345 1.00 95.44 123 VAL A O 1
ATOM 952 N N . TYR A 1 124 ? -14.348 -0.285 13.576 1.00 94.94 124 TYR A N 1
ATOM 953 C CA . TYR A 1 124 ? -15.761 -0.594 13.737 1.00 94.94 124 TYR A CA 1
ATOM 954 C C . TYR A 1 124 ? -16.022 -1.155 15.132 1.00 94.94 124 TYR A C 1
ATOM 956 O O . TYR A 1 124 ? -15.236 -1.968 15.614 1.00 94.94 124 TYR A O 1
ATOM 964 N N . GLY A 1 125 ? -17.116 -0.735 15.760 1.00 92.38 125 GLY A N 1
ATOM 965 C CA . GLY A 1 125 ? -17.548 -1.237 17.067 1.00 92.38 125 GLY A CA 1
ATOM 966 C C . GLY A 1 125 ? -18.279 -2.576 17.004 1.00 92.38 125 GLY A C 1
ATOM 967 O O . GLY A 1 125 ? -18.477 -3.145 15.923 1.00 92.38 125 GLY A O 1
ATOM 968 N N . ALA A 1 126 ? -18.751 -3.047 18.160 1.00 88.50 126 ALA A N 1
ATOM 969 C CA . ALA A 1 126 ? -19.375 -4.361 18.337 1.00 88.50 126 ALA A CA 1
ATOM 970 C C . ALA A 1 126 ? -20.589 -4.607 17.425 1.00 88.50 126 ALA A C 1
ATOM 972 O O . ALA A 1 126 ? -20.840 -5.729 16.984 1.00 88.50 126 ALA A O 1
ATOM 973 N N . VAL A 1 127 ? -21.340 -3.547 17.115 1.00 89.25 127 VAL A N 1
ATOM 974 C CA . VAL A 1 127 ? -22.533 -3.595 16.251 1.00 89.25 127 VAL A CA 1
ATOM 975 C C . VAL A 1 127 ? -22.243 -3.227 14.789 1.00 89.25 127 VAL A C 1
ATOM 977 O O . VAL A 1 127 ? -23.170 -3.062 13.997 1.00 89.25 127 VAL A O 1
ATOM 980 N N . GLY A 1 128 ? -20.965 -3.088 14.415 1.00 88.19 128 GLY A N 1
ATOM 981 C CA . GLY A 1 128 ? -20.521 -2.757 13.056 1.00 88.19 128 GLY A CA 1
ATOM 982 C C . GLY A 1 128 ? -20.587 -1.268 12.696 1.00 88.19 128 GLY A C 1
ATOM 983 O O . GLY A 1 128 ? -20.406 -0.914 11.531 1.00 88.19 128 GLY A O 1
ATOM 984 N N . GLY A 1 129 ? -20.850 -0.386 13.664 1.00 93.19 129 GLY A N 1
ATOM 985 C CA . GLY A 1 129 ? -20.812 1.064 13.458 1.00 93.19 129 GLY A CA 1
ATOM 986 C C . GLY A 1 129 ? -19.380 1.569 13.273 1.00 93.19 129 GLY A C 1
ATOM 987 O O . GLY A 1 129 ? -18.486 1.131 13.991 1.00 93.19 129 GLY A O 1
ATOM 988 N N . LEU A 1 130 ? -19.157 2.483 12.323 1.00 95.12 130 LEU A N 1
ATOM 989 C CA . LEU A 1 130 ? -17.860 3.139 12.132 1.00 95.12 130 LEU A CA 1
ATOM 990 C C . LEU A 1 130 ? -17.591 4.097 13.302 1.00 95.12 130 LEU A C 1
ATOM 992 O O . LEU A 1 130 ? -18.360 5.032 13.518 1.00 95.12 130 LEU A O 1
ATOM 996 N N . LEU A 1 131 ? -16.502 3.863 14.031 1.00 95.06 131 LEU A N 1
ATOM 997 C CA . LEU A 1 131 ? -16.083 4.665 15.184 1.00 95.06 131 LEU A CA 1
ATOM 998 C C . LEU A 1 131 ? -14.962 5.643 14.832 1.00 95.06 131 LEU A C 1
ATOM 1000 O O . LEU A 1 131 ? -14.899 6.737 15.388 1.00 95.06 131 LEU A O 1
ATOM 1004 N N . TYR A 1 132 ? -14.073 5.245 13.923 1.00 95.69 132 TYR A N 1
ATOM 1005 C CA . TYR A 1 132 ? -12.918 6.038 13.522 1.00 95.69 132 TYR A CA 1
ATOM 1006 C C . TYR A 1 132 ? -12.493 5.699 12.095 1.00 95.69 132 TYR A C 1
ATOM 1008 O O . TYR A 1 132 ? -12.617 4.552 11.658 1.00 95.69 132 TYR A O 1
ATOM 1016 N N . GLU A 1 133 ? -11.999 6.704 11.376 1.00 95.25 133 GLU A N 1
ATOM 1017 C CA . GLU A 1 133 ? -11.529 6.574 10.004 1.00 95.25 133 GLU A CA 1
ATOM 1018 C C . GLU A 1 133 ? -10.483 7.643 9.679 1.00 95.25 133 GLU A C 1
ATOM 1020 O O . GLU A 1 133 ? -10.785 8.834 9.742 1.00 95.25 133 GLU A O 1
ATOM 1025 N N . GLU A 1 134 ? -9.282 7.221 9.281 1.00 94.94 134 GLU A N 1
ATOM 1026 C CA . GLU A 1 134 ? -8.212 8.131 8.860 1.00 94.94 134 GLU A CA 1
ATOM 1027 C C . GLU A 1 134 ? -7.242 7.453 7.876 1.00 94.94 134 GLU A C 1
ATOM 1029 O O . GLU A 1 134 ? -7.206 6.225 7.750 1.00 94.94 134 GLU A O 1
ATOM 1034 N N . ASN A 1 135 ? -6.478 8.261 7.138 1.00 94.19 135 ASN A N 1
ATOM 1035 C CA . ASN A 1 135 ? -5.476 7.793 6.186 1.00 94.19 135 ASN A CA 1
ATOM 1036 C C . ASN A 1 135 ? -4.069 7.871 6.793 1.00 94.19 135 ASN A C 1
ATOM 1038 O O . ASN A 1 135 ? -3.632 8.941 7.208 1.00 94.19 135 ASN A O 1
ATOM 1042 N N . PHE A 1 136 ? -3.328 6.767 6.737 1.00 94.81 136 PHE A N 1
ATOM 1043 C CA . PHE A 1 136 ? -1.953 6.650 7.226 1.00 94.81 136 PHE A CA 1
ATOM 1044 C C . PHE A 1 136 ? -0.996 6.194 6.127 1.00 94.81 136 PHE A C 1
ATOM 1046 O O . PHE A 1 136 ? -1.416 5.699 5.086 1.00 94.81 136 PHE A O 1
ATOM 1053 N N . SER A 1 137 ? 0.310 6.337 6.349 1.00 92.62 137 SER A N 1
ATOM 1054 C CA . SER A 1 137 ? 1.339 5.862 5.413 1.00 92.62 137 SER A CA 1
ATOM 1055 C C . SER A 1 137 ? 1.552 4.344 5.456 1.00 92.62 137 SER A C 1
ATOM 1057 O O . SER A 1 137 ? 2.067 3.778 4.491 1.00 92.62 137 SER A O 1
ATOM 1059 N N . THR A 1 138 ? 1.167 3.675 6.547 1.00 93.75 138 THR A N 1
ATOM 1060 C CA . THR A 1 138 ? 1.303 2.222 6.732 1.00 93.75 138 THR A CA 1
ATOM 1061 C C . THR A 1 138 ? 0.090 1.641 7.463 1.00 93.75 138 THR A C 1
ATOM 1063 O O . THR A 1 138 ? -0.805 2.370 7.888 1.00 93.75 138 THR A O 1
ATOM 1066 N N . CYS A 1 139 ? 0.064 0.315 7.605 1.00 93.25 139 CYS A N 1
ATOM 1067 C CA . CYS A 1 139 ? -0.911 -0.412 8.420 1.00 93.25 139 CYS A CA 1
ATOM 1068 C C . CYS A 1 139 ? -0.320 -0.886 9.757 1.00 93.25 139 CYS A C 1
ATOM 1070 O O . CYS A 1 139 ? -0.807 -1.863 10.324 1.00 93.25 139 CYS A O 1
ATOM 1072 N N . ASP A 1 140 ? 0.734 -0.230 10.245 1.00 94.75 140 ASP A N 1
ATOM 1073 C CA . ASP A 1 140 ? 1.415 -0.611 11.484 1.00 94.75 140 ASP A CA 1
ATOM 1074 C C . ASP A 1 140 ? 0.656 -0.046 12.690 1.00 94.75 140 ASP A C 1
ATOM 1076 O O . ASP A 1 140 ? 1.049 0.955 13.281 1.00 94.75 140 ASP A O 1
ATOM 1080 N N . TYR A 1 141 ? -0.484 -0.658 13.008 1.00 94.62 141 TYR A N 1
ATOM 1081 C CA . TYR A 1 141 ? -1.263 -0.348 14.204 1.00 94.62 141 TYR A CA 1
ATOM 1082 C C . TYR A 1 141 ? -1.136 -1.466 15.240 1.00 94.62 141 TYR A C 1
ATOM 1084 O O . TYR A 1 141 ? -0.995 -2.645 14.903 1.00 94.62 141 TYR A O 1
ATOM 1092 N N . GLU A 1 142 ? -1.256 -1.101 16.511 1.00 95.19 142 GLU A N 1
ATOM 1093 C CA . GLU A 1 142 ? -1.276 -2.040 17.631 1.00 95.19 142 GLU A CA 1
ATOM 1094 C C . GLU A 1 142 ? -2.589 -1.913 18.398 1.00 95.19 142 GLU A C 1
ATOM 1096 O O . GLU A 1 142 ? -3.154 -0.827 18.496 1.00 95.19 142 GLU A O 1
ATOM 1101 N N . VAL A 1 143 ? -3.090 -3.033 18.925 1.00 94.25 143 VAL A N 1
ATOM 1102 C CA . VAL A 1 143 ? -4.309 -3.072 19.743 1.00 94.25 143 VAL A CA 1
ATOM 1103 C C . VAL A 1 143 ? -3.971 -3.690 21.091 1.00 94.25 143 VAL A C 1
ATOM 1105 O O . VAL A 1 143 ? -3.523 -4.836 21.154 1.00 94.25 143 VAL A O 1
ATOM 1108 N N . GLU A 1 144 ? -4.226 -2.937 22.152 1.00 93.38 144 GLU A N 1
ATOM 1109 C CA . GLU A 1 144 ? -4.145 -3.359 23.545 1.00 93.38 144 GLU A CA 1
ATOM 1110 C C . GLU A 1 144 ? -5.563 -3.448 24.124 1.00 93.38 144 GLU A C 1
ATOM 1112 O O . GLU A 1 144 ? -6.374 -2.540 23.945 1.00 93.38 144 GLU A O 1
ATOM 1117 N N . CYS A 1 145 ? -5.872 -4.548 24.813 1.00 90.94 145 CYS A N 1
ATOM 1118 C CA . CYS A 1 145 ? -7.129 -4.686 25.543 1.00 90.94 145 CYS A CA 1
ATOM 1119 C C . CYS A 1 145 ? -6.878 -4.380 27.010 1.00 90.94 145 CYS A C 1
ATOM 1121 O O . CYS A 1 145 ? -6.136 -5.100 27.680 1.00 90.94 145 CYS A O 1
ATOM 1123 N N . ILE A 1 146 ? -7.504 -3.317 27.490 1.00 88.44 146 ILE A N 1
ATOM 1124 C CA . ILE A 1 146 ? -7.513 -2.948 28.895 1.00 88.44 146 ILE A CA 1
ATOM 1125 C C . ILE A 1 146 ? -8.778 -3.563 29.481 1.00 88.44 146 ILE A C 1
ATOM 1127 O O . ILE A 1 146 ? -9.880 -3.264 29.015 1.00 88.44 146 ILE A O 1
ATOM 1131 N N . GLU A 1 147 ? -8.598 -4.458 30.452 1.00 82.31 147 GLU A N 1
ATOM 1132 C CA . GLU A 1 147 ? -9.699 -5.140 31.130 1.00 82.31 147 GLU A CA 1
ATOM 1133 C C . GLU A 1 147 ? -10.641 -4.090 31.718 1.00 82.31 147 GLU A C 1
ATOM 1135 O O . GLU A 1 147 ? -10.236 -3.246 32.523 1.00 82.31 147 GLU A O 1
ATOM 1140 N N . GLY A 1 148 ? -11.880 -4.099 31.237 1.00 71.94 148 GLY A N 1
ATOM 1141 C CA . GLY A 1 148 ? -12.909 -3.216 31.757 1.00 71.94 148 GLY A CA 1
ATOM 1142 C C . GLY A 1 148 ? -13.491 -3.762 33.050 1.00 71.94 148 GLY A C 1
ATOM 1143 O O . GLY A 1 148 ? -13.221 -4.893 33.464 1.00 71.94 148 GLY A O 1
ATOM 1144 N N . CYS A 1 149 ? -14.344 -2.970 33.692 1.00 69.50 149 CYS A N 1
ATOM 1145 C CA . CYS A 1 149 ? -15.082 -3.494 34.825 1.00 69.50 149 CYS A CA 1
ATOM 1146 C C . CYS A 1 149 ? -16.080 -4.576 34.394 1.00 69.50 149 CYS A C 1
ATOM 1148 O O . CYS A 1 149 ? -16.712 -4.438 33.342 1.00 69.50 149 CYS A O 1
ATOM 1150 N N . PRO A 1 150 ? -16.245 -5.651 35.193 1.00 65.94 150 PRO A N 1
ATOM 1151 C CA . PRO A 1 150 ? -17.213 -6.695 34.896 1.00 65.94 150 PRO A CA 1
ATOM 1152 C C . PRO A 1 150 ? -18.627 -6.121 34.719 1.00 65.94 150 PRO A C 1
ATOM 1154 O O . PRO A 1 150 ? -18.927 -5.042 35.245 1.00 65.94 150 PRO A O 1
ATOM 1157 N N . PRO A 1 151 ? -19.537 -6.856 34.054 1.00 61.78 151 PRO A N 1
ATOM 1158 C CA . PRO A 1 151 ? -20.958 -6.535 34.093 1.00 61.78 151 PRO A CA 1
ATOM 1159 C C . PRO A 1 151 ? -21.415 -6.284 35.538 1.00 61.78 151 PRO A C 1
ATOM 1161 O O . PRO A 1 151 ? -20.919 -6.913 36.476 1.00 61.78 151 PRO A O 1
ATOM 1164 N N . ASP A 1 152 ? -22.322 -5.327 35.713 1.00 63.06 152 ASP A N 1
ATOM 1165 C CA . ASP A 1 152 ? -22.833 -4.887 37.016 1.00 63.06 152 ASP A CA 1
ATOM 1166 C C . ASP A 1 152 ? -21.800 -4.218 37.939 1.00 63.06 152 ASP A C 1
ATOM 1168 O O . ASP A 1 152 ? -22.072 -4.030 39.119 1.00 63.06 152 ASP A O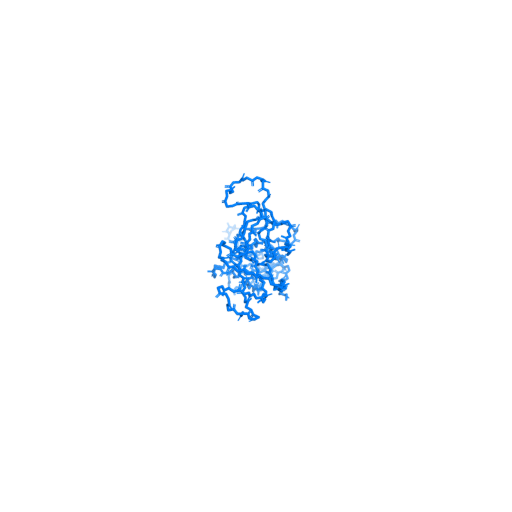 1
ATOM 1172 N N . HIS A 1 153 ? -20.649 -3.773 37.426 1.00 68.44 153 HIS A N 1
ATOM 1173 C CA . HIS A 1 153 ? -19.690 -2.967 38.186 1.00 68.44 153 HIS A CA 1
ATOM 1174 C C . HIS A 1 153 ? -19.526 -1.560 37.590 1.00 68.44 153 HIS A C 1
ATOM 1176 O O . HIS A 1 153 ? -19.447 -1.375 36.378 1.00 68.44 153 HIS A O 1
ATOM 1182 N N . LEU A 1 154 ? -19.468 -0.550 38.457 1.00 68.62 154 LEU A N 1
ATOM 1183 C CA . LEU A 1 154 ? -19.146 0.829 38.115 1.00 68.62 154 LEU A CA 1
ATOM 1184 C C . LEU A 1 154 ? -17.624 0.997 38.043 1.00 68.62 154 LEU A C 1
ATOM 1186 O O . LEU A 1 154 ? -16.919 0.741 39.025 1.00 68.62 154 LEU A O 1
ATOM 1190 N N . ASP A 1 155 ? -17.134 1.478 36.904 1.00 66.19 155 ASP A N 1
ATOM 1191 C CA . ASP A 1 155 ? -15.735 1.861 36.732 1.00 66.19 155 ASP A CA 1
ATOM 1192 C C . ASP A 1 155 ? -15.414 3.126 37.542 1.00 66.19 155 ASP A C 1
ATOM 1194 O O . ASP A 1 155 ? -16.015 4.187 37.353 1.00 66.19 155 ASP A O 1
ATOM 1198 N N . CYS A 1 156 ? -14.485 2.985 38.488 1.00 66.25 156 CYS A N 1
ATOM 1199 C CA . CYS A 1 156 ? -14.031 4.048 39.381 1.00 66.25 156 CYS A CA 1
ATOM 1200 C C . CYS A 1 156 ? -12.577 4.470 39.101 1.00 66.25 156 CYS A C 1
ATOM 1202 O O . CYS A 1 156 ? -11.941 5.075 39.967 1.00 66.25 156 CYS A O 1
ATOM 1204 N N . GLY A 1 157 ? -12.039 4.146 37.921 1.00 56.50 157 GLY A N 1
ATOM 1205 C CA . GLY A 1 157 ? -10.687 4.491 37.475 1.00 56.50 157 GLY A CA 1
ATOM 1206 C C . GLY A 1 157 ? -9.634 3.449 37.856 1.00 56.50 157 GLY A C 1
ATOM 1207 O O . GLY A 1 157 ? -8.983 2.902 36.976 1.00 56.50 157 GLY A O 1
ATOM 1208 N N . ASP A 1 158 ? -9.496 3.143 39.152 1.00 54.72 158 ASP A N 1
ATOM 1209 C CA . ASP A 1 158 ? -8.514 2.159 39.664 1.00 54.72 158 ASP A CA 1
ATOM 1210 C C . ASP A 1 158 ? -9.173 0.905 40.271 1.00 54.72 158 ASP A C 1
ATOM 1212 O O . ASP A 1 158 ? -8.498 0.006 40.778 1.00 54.72 158 ASP A O 1
ATOM 1216 N N . CYS A 1 159 ? -10.507 0.853 40.296 1.00 64.50 159 CYS A N 1
ATOM 1217 C CA . CYS A 1 159 ? -11.253 -0.279 40.831 1.00 64.50 159 CYS A CA 1
ATOM 1218 C C . CYS A 1 159 ? -12.646 -0.384 40.211 1.00 64.50 159 CYS A C 1
ATOM 1220 O O . CYS A 1 159 ? -13.220 0.603 39.751 1.00 64.50 159 CYS A O 1
ATOM 1222 N N . CYS A 1 160 ? -13.197 -1.591 40.266 1.00 72.94 160 CYS A N 1
ATOM 1223 C CA . CYS A 1 160 ? -14.558 -1.890 39.856 1.00 72.94 160 CYS A CA 1
ATOM 1224 C C . CYS A 1 160 ? -15.425 -2.019 41.101 1.00 72.94 160 CYS A C 1
ATOM 1226 O O . CYS A 1 160 ? -15.216 -2.923 41.912 1.00 72.94 160 CYS A O 1
ATOM 1228 N N . LEU A 1 161 ? -16.365 -1.093 41.283 1.00 70.19 161 LEU A N 1
ATOM 1229 C CA . LEU A 1 161 ? -17.322 -1.163 42.383 1.00 70.19 161 LEU A CA 1
ATOM 1230 C C . LEU A 1 161 ? -18.545 -1.944 41.939 1.00 70.19 161 LEU A C 1
ATOM 1232 O O . LEU A 1 161 ? -19.199 -1.555 40.982 1.00 70.19 161 LEU A O 1
ATOM 1236 N N . ASP A 1 162 ? -18.896 -2.992 42.668 1.00 73.00 162 ASP A N 1
ATOM 1237 C CA . ASP A 1 162 ? -20.144 -3.711 42.441 1.00 73.00 162 ASP A CA 1
ATOM 1238 C C . ASP A 1 162 ? -21.346 -2.746 42.577 1.00 73.00 162 ASP A C 1
ATOM 1240 O O . ASP A 1 162 ? -21.481 -2.014 43.570 1.00 73.00 162 ASP A O 1
ATOM 1244 N N . CYS A 1 163 ? -22.203 -2.684 41.555 1.00 66.75 163 CYS A N 1
ATOM 1245 C CA . CYS A 1 163 ? -23.372 -1.808 41.533 1.00 66.75 163 CYS A CA 1
ATOM 1246 C C . CYS A 1 163 ? -24.353 -2.150 42.663 1.00 66.75 163 CYS A C 1
ATOM 1248 O O . CYS A 1 163 ? -25.017 -1.240 43.174 1.00 66.75 163 CYS A O 1
ATOM 1250 N N . GLU A 1 164 ? -24.425 -3.415 43.101 1.00 67.69 164 GLU A N 1
ATOM 1251 C CA . GLU A 1 164 ? -25.245 -3.805 44.256 1.00 67.69 164 GLU A CA 1
ATOM 1252 C C . GLU A 1 164 ? -24.730 -3.161 45.558 1.00 67.69 164 GLU A C 1
ATOM 1254 O O . GLU A 1 164 ? -25.511 -2.683 46.394 1.00 67.69 164 GLU A O 1
ATOM 1259 N N . ASP A 1 165 ? -23.411 -3.040 45.703 1.00 65.19 165 ASP A N 1
ATOM 1260 C CA . ASP A 1 165 ? -22.759 -2.409 46.853 1.00 65.19 165 ASP A CA 1
ATOM 1261 C C . ASP A 1 165 ? -22.908 -0.882 46.854 1.00 65.19 165 ASP A C 1
ATOM 1263 O O . ASP A 1 165 ? -23.052 -0.262 47.914 1.00 65.19 165 ASP A O 1
ATOM 1267 N N . VAL A 1 166 ? -22.893 -0.244 45.683 1.00 59.97 166 VAL A N 1
ATOM 1268 C CA . VAL A 1 166 ? -23.104 1.209 45.574 1.00 59.97 166 VAL A CA 1
ATOM 1269 C C . VAL A 1 166 ? -24.565 1.558 45.842 1.00 59.97 166 VAL A C 1
ATOM 1271 O O . VAL A 1 166 ? -24.845 2.476 46.617 1.00 59.97 166 VAL A O 1
ATOM 1274 N N . LEU A 1 167 ? -25.512 0.812 45.267 1.00 56.03 167 LEU A N 1
ATOM 1275 C CA . LEU A 1 167 ? -26.938 1.049 45.487 1.00 56.03 167 LEU A CA 1
ATOM 1276 C C . LEU A 1 167 ? -27.343 0.772 46.936 1.00 56.03 167 LEU A C 1
ATOM 1278 O O . LEU A 1 167 ? -28.097 1.562 47.502 1.00 56.03 167 LEU A O 1
ATOM 1282 N N . SER A 1 168 ? -26.800 -0.260 47.586 1.00 54.53 168 SER A N 1
ATOM 1283 C CA . SER A 1 168 ? -27.061 -0.519 49.009 1.00 54.53 168 SER A CA 1
ATOM 1284 C C . SER A 1 168 ? -26.479 0.568 49.928 1.00 54.53 168 SER A C 1
ATOM 1286 O O . SER A 1 168 ? -27.137 0.988 50.887 1.00 54.53 168 SER A O 1
ATOM 1288 N N . LYS A 1 169 ? -25.296 1.116 49.615 1.00 53.47 169 LYS A N 1
ATOM 1289 C CA . LYS A 1 169 ? -24.691 2.238 50.361 1.00 53.47 169 LYS A CA 1
ATOM 1290 C C . LYS A 1 169 ? -25.418 3.568 50.125 1.00 53.47 169 LYS A C 1
ATOM 1292 O O . LYS A 1 169 ? -25.645 4.305 51.084 1.00 53.47 169 LYS A O 1
ATOM 1297 N N . VAL A 1 170 ? -25.863 3.862 48.901 1.00 53.50 170 VAL A N 1
ATOM 1298 C CA . VAL A 1 170 ? -26.657 5.067 48.583 1.00 53.50 170 VAL A CA 1
ATOM 1299 C C . VAL A 1 170 ? -28.084 4.968 49.143 1.00 53.50 170 VAL A C 1
ATOM 1301 O O . VAL A 1 170 ? -28.604 5.953 49.675 1.00 53.50 170 VAL A O 1
ATOM 1304 N N . CYS A 1 171 ? -28.708 3.786 49.125 1.00 37.12 171 CYS A N 1
ATOM 1305 C CA . CYS A 1 171 ? -29.981 3.543 49.811 1.00 37.12 171 CYS A CA 1
ATOM 1306 C C . CYS A 1 171 ? -29.868 3.738 51.331 1.00 37.12 171 CYS A C 1
ATOM 1308 O O . CYS A 1 171 ? -30.789 4.291 51.930 1.00 37.12 171 CYS A O 1
ATOM 1310 N N . ASN A 1 172 ? -28.735 3.387 51.951 1.00 42.06 172 ASN A N 1
ATOM 1311 C CA . ASN A 1 172 ? -28.494 3.666 53.372 1.00 42.06 172 ASN A CA 1
ATOM 1312 C C . ASN A 1 172 ? -28.276 5.161 53.673 1.00 42.06 172 ASN A C 1
ATOM 1314 O O . ASN A 1 172 ? -28.667 5.626 54.742 1.00 42.06 172 ASN A O 1
ATOM 1318 N N . ILE A 1 173 ? -27.737 5.950 52.734 1.00 46.62 173 ILE A N 1
ATOM 1319 C CA . ILE A 1 173 ? -27.604 7.412 52.893 1.00 46.62 173 ILE A CA 1
ATOM 1320 C C . ILE A 1 173 ? -28.966 8.121 52.797 1.00 46.62 173 ILE A C 1
ATOM 1322 O O . ILE A 1 173 ? -29.188 9.115 53.491 1.00 46.62 173 ILE A O 1
ATOM 1326 N N . LYS A 1 174 ? -29.930 7.589 52.030 1.00 35.12 174 LYS A N 1
ATOM 1327 C CA . LYS A 1 174 ? -31.315 8.103 52.041 1.00 35.12 174 LYS A CA 1
ATOM 1328 C C . LYS A 1 174 ? -31.982 8.003 53.420 1.00 35.12 174 LYS A C 1
ATOM 1330 O O . LYS A 1 174 ? -32.837 8.830 53.720 1.00 35.12 174 LYS A O 1
ATOM 1335 N N . ASN A 1 175 ? -31.544 7.076 54.275 1.00 43.59 175 ASN A N 1
ATOM 1336 C CA . ASN A 1 175 ? -31.993 6.981 55.668 1.00 43.59 175 ASN A CA 1
ATOM 1337 C C . ASN A 1 175 ? -31.235 7.919 56.631 1.00 43.59 175 ASN A C 1
ATOM 1339 O O . ASN A 1 175 ? -31.645 8.050 57.778 1.00 43.59 175 ASN A O 1
ATOM 1343 N N . LEU A 1 176 ? -30.161 8.585 56.189 1.00 41.06 176 LEU A N 1
ATOM 1344 C CA . LEU A 1 176 ? -29.384 9.552 56.985 1.00 41.06 176 LEU A CA 1
ATOM 1345 C C . LEU A 1 176 ? -29.789 11.018 56.744 1.00 41.06 176 LEU A C 1
ATOM 1347 O O . LEU A 1 176 ? -29.467 11.867 57.567 1.00 41.06 176 LEU A O 1
ATOM 1351 N N . PHE A 1 177 ? -30.509 11.320 55.657 1.00 34.78 177 PHE A N 1
ATOM 1352 C CA . PHE A 1 177 ? -31.072 12.656 55.380 1.00 34.78 177 PHE A CA 1
ATOM 1353 C C . PHE A 1 177 ? -32.585 12.767 55.656 1.00 34.78 177 PHE A C 1
ATOM 1355 O O . PHE A 1 177 ? -33.174 13.823 55.434 1.00 34.78 177 PHE A O 1
ATOM 1362 N N . ILE A 1 178 ? -33.215 11.696 56.155 1.00 42.12 178 ILE A N 1
ATOM 1363 C CA . ILE A 1 178 ? -34.590 11.691 56.694 1.00 42.12 178 ILE A CA 1
ATOM 1364 C C . ILE A 1 178 ? -34.557 11.174 58.146 1.00 42.12 178 ILE A C 1
ATOM 1366 O O . ILE A 1 178 ? -35.346 10.316 58.543 1.00 42.12 178 ILE A O 1
ATOM 1370 N N . GLY A 1 179 ? -33.591 11.671 58.920 1.00 35.59 179 GLY A N 1
ATOM 1371 C CA . GLY A 1 179 ? -33.506 11.524 60.372 1.00 35.59 179 GLY A CA 1
ATOM 1372 C C . GLY A 1 179 ? -33.462 12.893 61.022 1.00 35.59 179 GLY A C 1
ATOM 1373 O O . GLY A 1 179 ? -32.555 13.665 60.642 1.00 35.59 179 GLY A O 1
#

Radius of gyration: 27.65 Å; chains: 1; bounding box: 60×27×88 Å